Protein AF-A0A1V6KAE3-F1 (afdb_monomer_lite)

Radius of gyration: 14.51 Å; chains: 1; bounding box: 25×29×38 Å

Foldseek 3Di:
DVVVQQVQAQDDDVDAGFHGHPVDNDGAQWDWDWDQDPPRDIDTPGDTDHDPPPCVPPD

pLDDT: mean 85.9, std 10.25, range [54.16, 97.62]

Sequence (59 aa):
MLKQLNSMKNFQGIGPPVTWTPAVHQGTDAIMIQKCGPNSSYILLQNWTANELATWKKK

Secondary structure (DSSP, 8-state):
-HHHHTT--SB-SSS--B--BTTB-----EEEEEEEPSTT-EEEEEEEEE-TT-GGG--

Structure (mmCIF, N/CA/C/O backbone):
data_AF-A0A1V6KAE3-F1
#
_entry.id   AF-A0A1V6KAE3-F1
#
loop_
_atom_site.group_PDB
_atom_site.id
_atom_site.type_symbol
_atom_site.label_atom_id
_atom_site.label_alt_id
_atom_site.label_comp_id
_atom_site.label_asym_id
_atom_site.label_entity_id
_atom_site.label_seq_id
_atom_site.pdbx_PDB_ins_code
_atom_site.Cartn_x
_atom_site.Cartn_y
_atom_site.Cartn_z
_atom_site.occupancy
_atom_site.B_iso_or_equiv
_atom_site.auth_seq_id
_atom_site.auth_comp_id
_atom_site.auth_asym_id
_atom_site.auth_atom_id
_atom_site.pdbx_PDB_model_num
ATOM 1 N N . MET A 1 1 ? -3.393 15.941 17.643 1.00 75.44 1 MET A N 1
ATOM 2 C CA . MET A 1 1 ? -2.650 15.094 16.685 1.00 75.44 1 MET A CA 1
ATOM 3 C C . MET A 1 1 ? -3.075 13.625 16.753 1.00 75.44 1 MET A C 1
ATOM 5 O O . MET A 1 1 ? -3.651 13.147 15.788 1.00 75.44 1 MET A O 1
ATOM 9 N N . LEU A 1 2 ? -2.927 12.931 17.892 1.00 84.06 2 LEU A N 1
ATOM 10 C CA . LEU A 1 2 ? -3.261 11.497 18.006 1.00 84.06 2 LEU A CA 1
ATOM 11 C C . LEU A 1 2 ? -4.732 11.153 17.679 1.00 84.06 2 LEU A C 1
ATOM 13 O O . LEU A 1 2 ? -5.000 10.164 17.008 1.00 84.06 2 LEU A O 1
ATOM 17 N N . LYS A 1 3 ? -5.689 12.008 18.075 1.00 86.94 3 LYS A N 1
ATOM 18 C CA . LYS A 1 3 ? -7.115 11.837 17.725 1.00 86.94 3 LYS A CA 1
ATOM 19 C C . LYS A 1 3 ? -7.362 11.809 16.212 1.00 86.94 3 LYS A C 1
ATOM 21 O O . LYS A 1 3 ? -8.194 11.036 15.760 1.00 86.94 3 LYS A O 1
ATOM 26 N N . GLN A 1 4 ? -6.640 12.630 15.447 1.00 86.06 4 GLN A N 1
ATOM 27 C CA . GLN A 1 4 ? -6.787 12.656 13.992 1.00 86.06 4 GLN A CA 1
ATOM 28 C C . GLN A 1 4 ? -6.122 11.452 13.330 1.00 86.06 4 GLN A C 1
ATOM 30 O O . GLN A 1 4 ? -6.726 10.850 12.448 1.00 86.06 4 GLN A O 1
ATOM 35 N N . LEU A 1 5 ? -4.951 11.027 13.814 1.00 84.56 5 LEU A N 1
ATOM 36 C CA . LEU A 1 5 ? -4.331 9.777 13.361 1.00 84.56 5 LEU A CA 1
ATOM 37 C C . LEU A 1 5 ? -5.272 8.586 13.579 1.00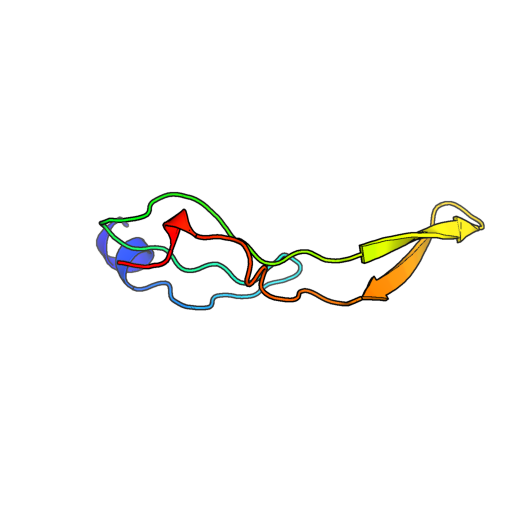 84.56 5 LEU A C 1
ATOM 39 O O . LEU A 1 5 ? -5.526 7.828 12.654 1.00 84.56 5 LEU A O 1
ATOM 43 N N . ASN A 1 6 ? -5.910 8.495 14.747 1.00 86.62 6 ASN A N 1
ATOM 44 C CA . ASN A 1 6 ? -6.890 7.445 15.054 1.00 86.62 6 ASN A CA 1
ATOM 45 C C . ASN A 1 6 ? -8.180 7.506 14.213 1.00 86.62 6 ASN A C 1
ATOM 47 O O . ASN A 1 6 ? -8.950 6.546 14.222 1.00 86.62 6 ASN A O 1
ATOM 51 N N . SER A 1 7 ? -8.431 8.606 13.496 1.00 85.38 7 SER A N 1
ATOM 52 C CA . SER A 1 7 ? -9.537 8.716 12.534 1.00 85.38 7 SER A CA 1
ATOM 53 C C . SER A 1 7 ? -9.141 8.372 11.094 1.00 85.38 7 SER A C 1
ATOM 55 O O . SER A 1 7 ? -10.019 8.245 10.243 1.00 85.38 7 SER A O 1
ATOM 57 N N . MET A 1 8 ? -7.847 8.199 10.810 1.00 87.00 8 MET A N 1
ATOM 58 C CA . MET A 1 8 ? -7.343 7.957 9.461 1.00 87.00 8 MET A CA 1
ATOM 59 C C . MET A 1 8 ? -7.577 6.503 9.043 1.00 87.00 8 MET A C 1
ATOM 61 O O . MET A 1 8 ? -6.864 5.588 9.457 1.00 87.00 8 MET A O 1
ATOM 65 N N . LYS A 1 9 ? -8.579 6.295 8.188 1.00 85.81 9 LYS A N 1
ATOM 66 C CA . LYS A 1 9 ? -8.931 4.989 7.621 1.00 85.81 9 LYS A CA 1
ATOM 67 C C . LYS A 1 9 ? -8.831 5.041 6.104 1.00 85.81 9 LYS A C 1
ATOM 69 O O . LYS A 1 9 ? -9.351 5.976 5.503 1.00 85.81 9 LYS A O 1
ATOM 74 N N . ASN A 1 10 ? -8.212 4.024 5.507 1.00 86.00 10 ASN A N 1
ATOM 75 C CA . ASN A 1 10 ? -8.073 3.854 4.057 1.00 86.00 10 ASN A CA 1
ATOM 76 C C . ASN A 1 10 ? -7.518 5.092 3.331 1.00 86.00 10 ASN A C 1
ATOM 78 O O . ASN A 1 10 ? -7.899 5.379 2.199 1.00 86.00 10 ASN A O 1
ATOM 82 N N . PHE A 1 11 ? -6.630 5.846 3.979 1.00 90.00 11 PHE A N 1
ATOM 83 C CA . PHE A 1 11 ? -5.983 6.982 3.339 1.00 90.00 11 PHE A CA 1
ATOM 84 C C . PHE A 1 11 ? -5.022 6.476 2.260 1.00 90.00 11 PHE A C 1
ATOM 86 O O . PHE A 1 11 ? -4.137 5.676 2.562 1.00 90.00 11 PHE A O 1
AT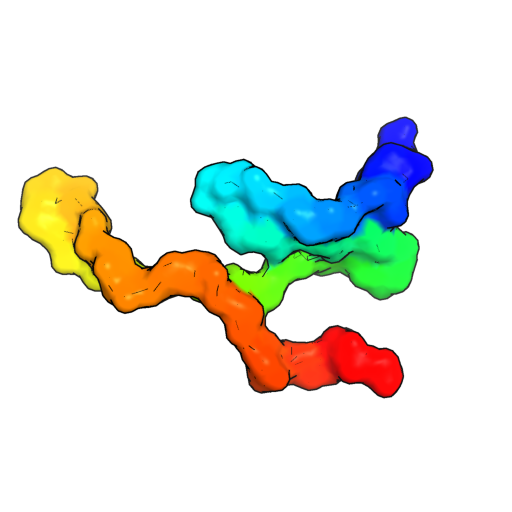OM 93 N N . GLN A 1 12 ? -5.175 6.945 1.022 1.00 89.62 12 GLN A N 1
ATOM 94 C CA . GLN A 1 12 ? -4.327 6.554 -0.101 1.00 89.62 12 GLN A CA 1
ATOM 95 C C . GLN A 1 12 ? -3.815 7.792 -0.840 1.00 89.62 12 GLN A C 1
ATOM 97 O O . GLN A 1 12 ? -4.585 8.542 -1.435 1.00 89.62 12 GLN A O 1
ATOM 102 N N . GLY A 1 13 ? -2.499 7.998 -0.771 1.00 88.44 13 GLY A N 1
ATOM 103 C CA . GLY A 1 13 ? -1.777 8.957 -1.607 1.00 88.44 13 GLY A CA 1
ATOM 104 C C . GLY A 1 13 ? -1.146 8.254 -2.810 1.00 88.44 13 GLY A C 1
ATOM 105 O O . GLY A 1 13 ? -1.756 7.392 -3.431 1.00 88.44 13 GLY A O 1
ATOM 106 N N . ILE A 1 14 ? 0.115 8.577 -3.105 1.00 90.12 14 ILE A N 1
ATOM 107 C CA . ILE A 1 14 ? 0.923 7.853 -4.111 1.00 90.12 14 ILE A CA 1
ATOM 108 C C . ILE A 1 14 ? 1.269 6.433 -3.620 1.00 90.12 14 ILE A C 1
ATOM 110 O O . ILE A 1 14 ? 1.408 5.492 -4.403 1.00 90.12 14 ILE A O 1
ATOM 114 N N . GLY A 1 15 ? 1.424 6.292 -2.303 1.00 90.94 15 GLY A N 1
ATOM 115 C CA . GLY A 1 15 ? 1.738 5.036 -1.642 1.00 90.94 15 GLY A CA 1
ATOM 116 C C . GLY A 1 15 ? 0.524 4.123 -1.429 1.00 90.94 15 GLY A C 1
ATOM 117 O O . GLY A 1 15 ? -0.587 4.419 -1.874 1.00 90.94 15 GLY A O 1
ATOM 118 N N . PRO A 1 16 ? 0.737 3.012 -0.718 1.00 91.75 16 PRO A N 1
ATOM 119 C CA . PRO A 1 16 ? -0.315 2.053 -0.422 1.00 91.75 16 PRO A CA 1
ATOM 120 C C . PRO A 1 16 ? -1.390 2.646 0.505 1.00 91.75 16 PRO A C 1
ATOM 122 O O . PRO A 1 16 ? -1.091 3.563 1.275 1.00 91.75 16 PRO A O 1
ATOM 125 N N . PRO A 1 17 ? -2.626 2.115 0.490 1.00 90.44 17 PRO A N 1
ATOM 126 C CA . PRO A 1 17 ? -3.663 2.506 1.438 1.00 90.44 17 PRO A CA 1
ATOM 127 C C . PRO A 1 17 ? -3.228 2.237 2.885 1.00 90.44 17 PRO A C 1
ATOM 129 O O . PRO A 1 17 ? -2.754 1.149 3.219 1.00 90.44 17 PRO A O 1
ATOM 132 N N . VAL A 1 18 ? -3.415 3.224 3.759 1.00 87.50 18 VAL A N 1
ATOM 133 C CA . VAL A 1 18 ? -3.058 3.161 5.180 1.00 87.50 18 VAL A CA 1
ATOM 134 C C . VAL A 1 18 ? -4.305 3.304 6.041 1.00 87.50 18 VAL A C 1
ATOM 136 O O . VAL A 1 18 ? -5.110 4.220 5.866 1.00 87.50 18 VAL A O 1
ATOM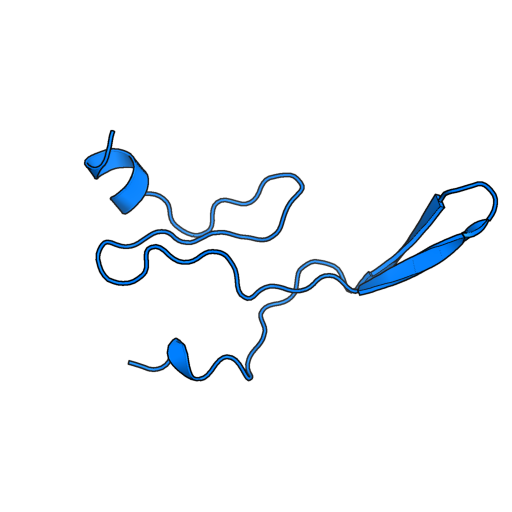 139 N N . THR A 1 19 ? -4.422 2.419 7.026 1.00 85.75 19 THR A N 1
ATOM 140 C CA . THR A 1 19 ? -5.406 2.523 8.102 1.00 85.75 19 THR A CA 1
ATOM 141 C C . THR A 1 19 ? -4.665 2.549 9.425 1.00 85.75 19 THR A C 1
ATOM 143 O O . THR A 1 19 ? -3.988 1.588 9.775 1.00 85.75 19 THR A O 1
ATOM 146 N N . TRP A 1 20 ? -4.807 3.649 10.157 1.00 83.88 20 TRP A N 1
ATOM 147 C CA . TRP A 1 20 ? -4.231 3.817 11.482 1.00 83.88 20 TRP A CA 1
ATOM 148 C C . TRP A 1 20 ? -5.314 3.606 12.534 1.00 83.88 20 TRP A C 1
ATOM 150 O O . TRP A 1 20 ? -6.401 4.184 12.460 1.00 83.88 20 TRP A O 1
ATOM 160 N N . THR A 1 21 ? -5.026 2.786 13.541 1.00 80.31 21 THR A N 1
ATOM 161 C CA . THR A 1 21 ? -5.942 2.573 14.666 1.00 80.31 21 THR A CA 1
ATOM 162 C C . THR A 1 21 ? -5.172 2.579 15.983 1.00 80.31 21 THR A C 1
ATOM 164 O O . THR A 1 21 ? -3.984 2.274 15.980 1.00 80.31 21 THR A O 1
ATOM 167 N N . PRO A 1 22 ? -5.829 2.836 17.128 1.00 82.88 22 PRO A N 1
ATOM 168 C CA . PRO A 1 22 ? -5.173 2.733 18.435 1.00 82.88 22 PRO A CA 1
ATOM 169 C C . PRO A 1 22 ? -4.565 1.351 18.737 1.00 82.88 22 PRO A C 1
ATOM 171 O O . PRO A 1 22 ? -3.677 1.242 19.573 1.00 82.88 22 PRO A O 1
ATOM 174 N N . ALA A 1 23 ? -5.075 0.290 18.098 1.00 78.81 23 ALA A N 1
ATOM 175 C CA . ALA A 1 23 ? -4.607 -1.084 18.286 1.00 78.81 23 ALA A CA 1
ATOM 176 C C . ALA A 1 23 ? -3.489 -1.473 17.306 1.00 78.81 23 ALA A C 1
ATOM 178 O O . ALA A 1 23 ? -2.713 -2.383 17.577 1.00 78.81 23 ALA A O 1
ATOM 179 N N . VAL A 1 24 ? -3.414 -0.791 16.162 1.00 74.56 24 VAL A N 1
ATOM 180 C CA . VAL A 1 24 ? -2.467 -1.076 15.085 1.00 74.56 24 VAL A CA 1
ATOM 181 C C . VAL A 1 24 ? -1.886 0.250 14.615 1.00 74.56 24 VAL A C 1
ATOM 183 O O . VAL A 1 24 ? -2.4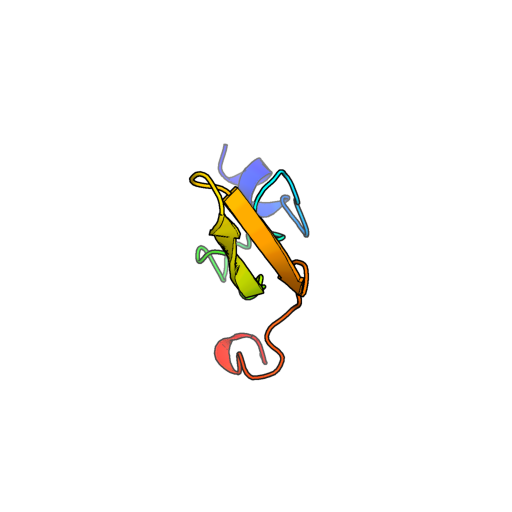80 0.964 13.806 1.00 74.56 24 VAL A O 1
ATOM 186 N N . HIS A 1 25 ? -0.707 0.555 15.152 1.00 77.06 25 HIS A N 1
ATOM 187 C CA . HIS A 1 25 ? 0.131 1.690 14.758 1.00 77.06 25 HIS A CA 1
ATOM 188 C C . HIS A 1 25 ? 1.090 1.337 13.606 1.00 77.06 25 HIS A C 1
ATOM 190 O O . HIS A 1 25 ? 1.991 2.108 13.282 1.00 77.06 25 HIS A O 1
ATOM 196 N N . GLN A 1 26 ? 0.944 0.143 13.026 1.00 65.12 26 GLN A N 1
ATOM 197 C CA . GLN A 1 26 ? 1.769 -0.343 11.924 1.00 65.12 26 GLN A CA 1
ATOM 198 C C . GLN A 1 26 ? 1.124 -0.006 10.573 1.00 65.12 26 GLN A C 1
ATOM 200 O O . GLN A 1 26 ? -0.082 0.207 10.498 1.00 65.12 26 GLN A O 1
ATOM 205 N N . GLY A 1 27 ? 1.953 0.096 9.530 1.00 70.75 27 GLY A N 1
ATOM 206 C CA . GLY A 1 27 ? 1.585 0.617 8.211 1.00 70.75 27 GLY A CA 1
ATOM 207 C C . GLY A 1 27 ? 0.635 -0.261 7.382 1.00 70.75 27 GLY A C 1
ATOM 208 O O . GLY A 1 27 ? -0.283 -0.903 7.880 1.00 70.75 27 GLY A O 1
ATOM 209 N N . THR A 1 28 ? 0.826 -0.235 6.067 1.00 81.56 28 THR A N 1
ATOM 210 C CA . THR A 1 28 ? -0.040 -0.936 5.112 1.00 81.56 28 THR A CA 1
ATOM 211 C C . THR A 1 28 ? 0.262 -2.438 5.005 1.00 81.56 28 THR A C 1
ATOM 213 O O . THR A 1 28 ? 1.347 -2.897 5.352 1.00 81.56 28 THR A O 1
ATOM 216 N N . ASP A 1 29 ? -0.675 -3.197 4.450 1.00 83.19 29 ASP A N 1
ATOM 217 C CA . ASP A 1 29 ? -0.478 -4.556 3.934 1.00 83.19 29 ASP A CA 1
ATOM 218 C C . ASP A 1 29 ? -0.666 -4.651 2.421 1.00 83.19 29 ASP A C 1
ATOM 220 O O . ASP A 1 29 ? -0.656 -5.751 1.872 1.00 83.19 29 ASP A O 1
ATOM 224 N N . ALA A 1 30 ? -0.919 -3.531 1.753 1.00 90.12 30 ALA A N 1
ATOM 225 C CA . ALA A 1 30 ? -1.067 -3.536 0.319 1.00 90.12 30 ALA A CA 1
ATOM 226 C C . ALA A 1 30 ? 0.311 -3.573 -0.334 1.00 90.12 30 ALA A C 1
ATOM 228 O O . ALA A 1 30 ? 1.230 -2.854 0.063 1.00 90.12 30 ALA A O 1
ATOM 229 N N . ILE A 1 31 ? 0.432 -4.390 -1.373 1.00 91.38 31 ILE A N 1
ATOM 230 C CA . ILE A 1 31 ? 1.646 -4.505 -2.174 1.00 91.38 31 ILE A CA 1
ATOM 231 C C . ILE A 1 31 ? 1.375 -4.044 -3.601 1.00 91.38 31 ILE A C 1
ATOM 233 O O . ILE A 1 31 ? 0.275 -4.210 -4.125 1.00 91.38 31 ILE A O 1
ATOM 237 N N . MET A 1 32 ? 2.389 -3.455 -4.221 1.00 94.56 32 MET A N 1
ATOM 238 C CA . MET A 1 32 ? 2.412 -3.102 -5.635 1.00 94.56 32 MET A CA 1
ATOM 239 C C . MET A 1 32 ? 3.559 -3.878 -6.267 1.00 94.56 32 MET A C 1
ATOM 241 O O . MET A 1 32 ? 4.654 -3.935 -5.707 1.00 94.56 32 MET A O 1
ATOM 245 N N . ILE A 1 33 ? 3.310 -4.466 -7.433 1.00 94.94 33 ILE A N 1
ATOM 246 C CA . ILE A 1 33 ? 4.323 -5.208 -8.175 1.00 94.94 33 ILE A CA 1
ATOM 247 C C . ILE A 1 33 ? 4.740 -4.368 -9.372 1.00 94.94 33 ILE A C 1
ATOM 249 O O . ILE A 1 33 ? 3.920 -3.983 -10.211 1.00 94.94 33 ILE A O 1
ATOM 253 N N . GLN A 1 34 ? 6.037 -4.100 -9.451 1.00 96.75 34 GLN A N 1
ATOM 254 C CA . GLN A 1 34 ? 6.648 -3.361 -10.542 1.00 96.75 34 GLN A CA 1
ATOM 255 C C . GLN A 1 34 ? 7.790 -4.172 -11.139 1.00 96.75 34 GLN A C 1
ATOM 257 O O . GLN A 1 34 ? 8.517 -4.873 -10.436 1.00 96.75 34 GLN A O 1
ATOM 262 N N . LYS A 1 35 ? 7.955 -4.045 -12.451 1.00 97.50 35 LYS A N 1
ATOM 263 C CA . LYS A 1 35 ? 9.111 -4.550 -13.186 1.00 97.50 35 LYS A CA 1
ATOM 264 C C . LYS A 1 35 ? 10.029 -3.383 -13.532 1.00 97.50 35 LYS A C 1
ATOM 266 O O . LYS A 1 35 ? 9.542 -2.317 -13.908 1.00 97.50 35 LYS A O 1
ATOM 271 N N . CYS A 1 36 ? 11.342 -3.600 -13.474 1.00 97.25 36 CYS A N 1
ATOM 272 C CA . CYS A 1 36 ? 12.313 -2.643 -14.003 1.00 97.25 36 CYS A CA 1
ATOM 273 C C . CYS A 1 36 ? 12.057 -2.406 -15.501 1.00 97.25 36 CYS A C 1
ATOM 275 O O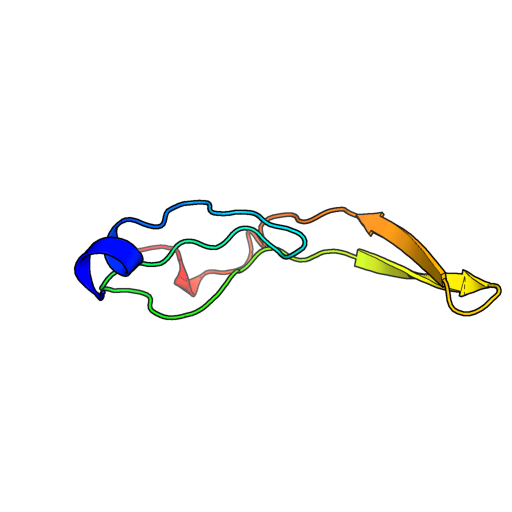 . CYS A 1 36 ? 12.008 -3.354 -16.290 1.00 97.25 36 CYS A O 1
ATOM 277 N N . GLY A 1 37 ? 11.875 -1.146 -15.880 1.00 97.25 37 GLY A N 1
ATOM 278 C CA . GLY A 1 37 ? 11.726 -0.708 -17.261 1.00 97.25 37 GLY A CA 1
ATOM 279 C C . GLY A 1 37 ? 13.027 -0.129 -17.830 1.00 97.25 37 GLY A C 1
ATOM 280 O O . GLY A 1 37 ? 13.990 0.103 -17.095 1.00 97.25 37 GLY A O 1
ATOM 281 N N . PRO A 1 38 ? 13.085 0.114 -19.150 1.00 97.44 38 PRO A N 1
ATOM 282 C CA . PRO A 1 38 ? 14.220 0.790 -19.775 1.00 97.44 38 PRO A CA 1
ATOM 283 C C . PRO A 1 38 ? 14.348 2.236 -19.274 1.00 97.44 38 PRO A C 1
ATOM 285 O O . PRO A 1 38 ? 13.367 2.831 -18.829 1.00 97.44 38 PRO A O 1
ATOM 288 N N . ASN A 1 39 ? 15.542 2.822 -19.386 1.00 97.06 39 ASN A N 1
ATOM 289 C CA . ASN A 1 39 ? 15.794 4.237 -19.076 1.00 97.06 39 ASN A CA 1
ATOM 290 C C . ASN A 1 39 ? 15.365 4.655 -17.655 1.00 97.06 39 ASN A C 1
ATOM 292 O O . ASN A 1 39 ? 14.721 5.687 -17.479 1.00 97.06 39 ASN A O 1
ATOM 296 N N . SER A 1 40 ? 15.695 3.845 -16.642 1.00 95.56 40 SER A N 1
ATOM 297 C CA . SER A 1 40 ? 15.364 4.122 -15.232 1.00 95.56 40 SER A CA 1
ATOM 298 C C . SER A 1 40 ? 13.860 4.289 -14.965 1.00 95.56 40 SER A C 1
ATOM 300 O O . SER A 1 40 ? 13.456 5.085 -14.119 1.00 95.56 40 SER A O 1
ATOM 302 N N . SER A 1 41 ? 13.023 3.545 -15.694 1.00 96.50 41 SER A N 1
ATOM 303 C CA . SER A 1 41 ? 11.569 3.537 -15.508 1.00 96.50 41 SER A CA 1
ATOM 304 C C . SER A 1 41 ? 11.082 2.294 -14.762 1.00 96.50 41 SER A C 1
ATOM 306 O O . SER A 1 41 ? 11.818 1.325 -14.559 1.00 96.50 41 SER A O 1
ATOM 308 N N . TYR A 1 42 ? 9.807 2.317 -14.378 1.00 96.31 42 TYR A N 1
ATOM 309 C CA . TYR A 1 42 ? 9.100 1.178 -13.804 1.00 96.31 42 TYR A CA 1
ATOM 310 C C . TYR A 1 42 ? 7.878 0.862 -14.657 1.00 96.31 42 TYR A C 1
ATOM 312 O O . TYR A 1 42 ? 7.137 1.759 -15.054 1.00 96.31 42 TYR A O 1
ATOM 320 N N . ILE A 1 43 ? 7.649 -0.423 -14.907 1.00 97.62 43 ILE A N 1
ATOM 321 C CA . ILE A 1 43 ? 6.427 -0.917 -15.536 1.00 97.62 43 ILE A CA 1
ATOM 322 C C . ILE A 1 43 ? 5.546 -1.472 -14.422 1.00 97.62 43 ILE A C 1
ATOM 324 O O . ILE A 1 43 ? 5.943 -2.403 -13.716 1.00 97.62 43 ILE A O 1
ATOM 328 N N . LEU A 1 44 ? 4.356 -0.896 -14.257 1.00 96.75 44 LEU A N 1
ATOM 329 C CA . LEU A 1 44 ? 3.374 -1.385 -13.298 1.00 96.75 44 LEU A CA 1
ATOM 330 C C . LEU A 1 44 ? 2.827 -2.736 -13.772 1.00 96.75 44 LEU A C 1
ATOM 332 O O . LEU A 1 44 ? 2.220 -2.813 -14.837 1.00 96.75 44 LEU A O 1
ATOM 336 N N . LEU A 1 45 ? 3.042 -3.786 -12.980 1.00 96.69 45 LEU A N 1
ATOM 337 C CA . LEU A 1 45 ? 2.468 -5.111 -13.228 1.00 96.69 45 LEU A CA 1
ATOM 338 C C . LEU A 1 45 ? 1.182 -5.314 -12.427 1.00 96.69 45 LEU A C 1
ATOM 340 O O . LEU A 1 45 ? 0.224 -5.890 -12.930 1.00 96.69 45 LEU A O 1
ATOM 344 N N . GLN A 1 46 ? 1.160 -4.819 -11.188 1.00 95.19 46 GLN A N 1
ATOM 345 C CA . GLN A 1 46 ? -0.000 -4.883 -10.310 1.00 95.19 46 GLN A CA 1
ATOM 346 C C . GLN A 1 46 ? -0.022 -3.656 -9.405 1.00 95.19 46 GLN A C 1
ATOM 348 O O . GLN A 1 46 ? 0.964 -3.369 -8.727 1.00 95.19 46 GLN A O 1
ATOM 353 N N . ASN A 1 47 ? -1.144 -2.936 -9.400 1.00 94.06 47 ASN A N 1
ATOM 354 C CA . ASN A 1 47 ? -1.350 -1.799 -8.507 1.00 94.06 47 ASN A CA 1
ATOM 355 C C . ASN A 1 47 ? -1.518 -2.262 -7.050 1.00 94.06 47 ASN A C 1
ATOM 357 O O . ASN A 1 47 ? -1.673 -3.456 -6.793 1.00 94.06 47 ASN A O 1
ATOM 361 N N . TRP A 1 48 ? -1.507 -1.320 -6.105 1.00 93.62 48 TRP A N 1
ATOM 362 C CA . TRP A 1 48 ? -1.714 -1.584 -4.682 1.00 93.62 48 TRP A CA 1
ATOM 363 C C . TRP A 1 48 ? -2.889 -2.538 -4.447 1.00 93.62 48 TRP A C 1
ATOM 365 O O . TRP A 1 48 ? -4.043 -2.198 -4.694 1.00 93.62 48 TRP A O 1
ATOM 375 N N . THR A 1 49 ? -2.573 -3.739 -3.974 1.00 92.44 49 THR A N 1
ATOM 376 C CA . THR A 1 49 ? -3.530 -4.816 -3.719 1.00 92.44 49 THR A CA 1
ATOM 377 C C . THR A 1 49 ? -3.328 -5.325 -2.303 1.00 92.44 49 THR A C 1
ATOM 379 O O . THR A 1 49 ? -2.188 -5.542 -1.892 1.00 92.44 49 THR A O 1
ATOM 382 N N . ALA A 1 50 ? -4.420 -5.504 -1.560 1.00 88.44 50 ALA A N 1
ATOM 383 C CA . ALA A 1 50 ? -4.379 -6.005 -0.191 1.00 88.44 50 ALA A CA 1
ATOM 384 C C . ALA A 1 50 ? -3.760 -7.411 -0.130 1.00 88.44 50 ALA A C 1
ATOM 386 O O . ALA A 1 50 ? -4.098 -8.285 -0.928 1.00 88.44 50 ALA A O 1
ATOM 387 N N . ASN A 1 51 ? -2.865 -7.632 0.832 1.00 85.62 51 ASN A N 1
ATOM 388 C CA . ASN A 1 51 ? -2.304 -8.949 1.090 1.00 85.62 51 ASN A CA 1
ATOM 389 C C . ASN A 1 51 ? -3.259 -9.773 1.965 1.00 85.62 51 ASN A C 1
ATOM 391 O O . ASN A 1 51 ? -3.235 -9.687 3.192 1.00 85.62 51 ASN A O 1
ATOM 395 N N . GLU A 1 52 ? -4.060 -10.628 1.335 1.00 81.50 52 GLU A N 1
ATOM 396 C CA . GLU A 1 52 ? -5.012 -11.505 2.033 1.00 81.50 52 GLU A CA 1
ATOM 397 C C . GLU A 1 52 ? -4.340 -12.540 2.957 1.00 81.50 52 GLU A C 1
ATOM 399 O O . GLU A 1 52 ? -4.987 -13.091 3.851 1.0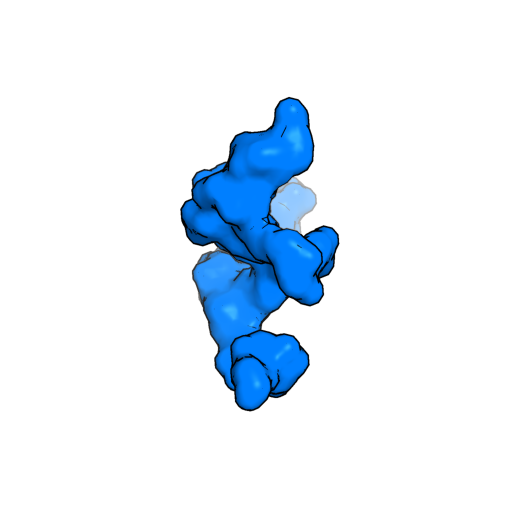0 81.50 52 GLU A O 1
ATOM 404 N N . LEU A 1 53 ? -3.033 -12.781 2.791 1.00 82.50 53 LEU A N 1
ATOM 405 C CA . LEU A 1 53 ? -2.244 -13.668 3.650 1.00 82.50 53 LEU A CA 1
ATOM 406 C C . LEU A 1 53 ? -1.773 -12.986 4.945 1.00 82.50 53 LEU A C 1
ATOM 408 O O . LEU A 1 53 ? -1.188 -13.645 5.804 1.00 82.50 53 LEU A O 1
ATOM 412 N N . ALA A 1 54 ? -2.012 -11.681 5.120 1.00 77.06 54 ALA A N 1
ATOM 413 C CA . ALA A 1 54 ? -1.675 -10.948 6.338 1.00 77.06 54 ALA A CA 1
ATOM 414 C C . ALA A 1 54 ? -2.605 -11.347 7.504 1.00 77.06 54 ALA A C 1
ATOM 416 O O . ALA A 1 54 ? -3.588 -10.676 7.820 1.00 77.06 54 ALA A O 1
ATOM 417 N N . THR A 1 55 ? -2.293 -12.463 8.167 1.00 72.19 55 THR A N 1
ATOM 418 C CA . THR A 1 55 ? -3.127 -13.065 9.223 1.00 72.19 55 THR A CA 1
ATOM 419 C C . THR A 1 55 ? -3.176 -12.267 10.521 1.00 72.19 55 THR A C 1
ATOM 421 O O . THR A 1 55 ? -4.169 -12.364 11.234 1.00 72.19 55 THR A O 1
ATOM 424 N N . TRP A 1 56 ? -2.182 -11.416 10.793 1.00 69.25 56 TRP A N 1
ATOM 425 C CA . TRP A 1 56 ? -2.146 -10.511 11.953 1.00 69.25 56 TRP A CA 1
ATOM 426 C C . TRP A 1 56 ? -3.296 -9.485 11.978 1.00 69.25 56 TRP A C 1
ATOM 428 O O . TRP A 1 56 ? -3.492 -8.798 12.976 1.00 69.25 56 TRP A O 1
ATOM 438 N N . LYS A 1 57 ? -4.063 -9.375 10.885 1.00 61.12 57 LYS A N 1
ATOM 439 C CA . LYS A 1 57 ? -5.268 -8.541 10.771 1.00 61.12 57 LYS A CA 1
ATOM 440 C C . LYS A 1 57 ? -6.555 -9.229 11.196 1.00 61.12 57 LYS A C 1
ATOM 442 O O . LYS A 1 57 ? -7.558 -8.546 11.419 1.00 61.12 57 LYS A O 1
ATOM 447 N N . LYS A 1 58 ? -6.569 -10.564 11.220 1.00 56.84 58 LYS A N 1
ATOM 448 C CA . LYS A 1 58 ? -7.724 -11.311 11.712 1.00 56.84 58 LYS A CA 1
ATOM 449 C C . LYS A 1 58 ? -7.730 -11.127 13.227 1.00 56.84 58 LYS A C 1
ATOM 451 O O . LYS A 1 58 ? -6.732 -11.419 13.877 1.00 56.84 58 LYS A O 1
ATOM 456 N N . LYS A 1 59 ? -8.811 -10.524 13.722 1.00 54.16 59 LYS A N 1
ATOM 457 C CA . LYS A 1 59 ? -9.051 -10.303 15.151 1.00 54.16 59 LYS A CA 1
ATOM 458 C C . LYS A 1 59 ? -8.925 -11.595 15.944 1.00 54.16 59 LYS A C 1
ATOM 460 O O . LYS A 1 59 ? -9.402 -12.627 15.422 1.00 54.16 59 LYS A O 1
#